Protein AF-A0A950D377-F1 (afdb_monomer_lite)

pLDDT: mean 89.19, std 14.28, range [36.31, 98.19]

Foldseek 3Di:
DVVVVVVVVVVVVVVVVVVCVVCVQQVQLVVLLVQLLVCQQVLVQVSNVVQADPQQVVPDDWGADPVGGTPQHDNAADPPWDWDDDDQWIWTGRDPAWDFIWIWHCDPNGTHTHHTQFIQHPPRDTDGDPPDPPPDDPPDD

Radius of gyration: 19.4 Å; chains: 1; bounding box: 55×46×58 Å

Secondary structure (DSSP, 8-state):
-HHHHHHHHHHHHHHHHHHHHHHHHHHHHHHHHHHHHHHHHTT-HHHHHHHB-HHHHHH----B-TTSSBTTS-----TT-EEEEETTEEEEE--SSSEEEEEEEEETTEEEEEEEEEEEPGGG-EEEPPSSTT-------

Structure (mmCIF, N/CA/C/O backbone):
data_AF-A0A950D377-F1
#
_entry.id   AF-A0A950D377-F1
#
loop_
_atom_site.group_PDB
_atom_site.id
_atom_site.type_symbol
_atom_site.label_atom_id
_atom_site.label_alt_id
_atom_site.label_comp_id
_atom_site.label_asym_id
_atom_site.label_entity_id
_atom_site.label_seq_id
_atom_site.pdbx_PDB_ins_code
_atom_site.Cartn_x
_atom_site.Cartn_y
_atom_site.Cartn_z
_atom_site.occupancy
_atom_site.B_iso_or_equiv
_atom_site.auth_seq_id
_atom_site.auth_comp_id
_atom_site.auth_asym_id
_atom_site.auth_atom_id
_atom_site.pdbx_PDB_model_num
ATOM 1 N N . TRP A 1 1 ? 30.738 -3.641 -35.588 1.00 80.00 1 TRP A N 1
ATOM 2 C CA . TRP A 1 1 ? 30.976 -3.149 -34.216 1.00 80.00 1 TRP A CA 1
ATOM 3 C C . TRP A 1 1 ? 30.070 -1.990 -33.827 1.00 80.00 1 TRP A C 1
ATOM 5 O O . TRP A 1 1 ? 29.290 -2.188 -32.910 1.00 80.00 1 TRP A O 1
ATOM 15 N N . LEU A 1 2 ? 30.075 -0.841 -34.522 1.00 92.38 2 LEU A N 1
ATOM 16 C CA . LEU A 1 2 ? 29.193 0.292 -34.176 1.00 92.38 2 LEU A CA 1
ATOM 17 C C . LEU A 1 2 ? 27.694 -0.068 -34.215 1.00 92.38 2 LEU A C 1
ATOM 19 O O . LEU A 1 2 ? 26.986 0.174 -33.247 1.00 92.38 2 LEU A O 1
ATOM 23 N N . LEU A 1 3 ? 27.224 -0.720 -35.287 1.00 92.19 3 LEU A N 1
ATOM 24 C CA . LEU A 1 3 ? 25.824 -1.163 -35.399 1.00 92.19 3 LEU A CA 1
ATOM 25 C C . LEU A 1 3 ? 25.434 -2.160 -34.298 1.00 92.19 3 LEU A C 1
ATOM 27 O O . LEU A 1 3 ? 24.359 -2.055 -33.719 1.00 92.19 3 LEU A O 1
ATOM 31 N N . THR A 1 4 ? 26.331 -3.091 -33.968 1.00 93.31 4 THR A N 1
ATOM 32 C CA . THR A 1 4 ? 26.143 -4.051 -32.873 1.00 93.31 4 THR A CA 1
ATOM 33 C C . THR A 1 4 ? 26.051 -3.339 -31.523 1.00 93.31 4 THR A C 1
ATOM 35 O O . THR A 1 4 ? 25.163 -3.643 -30.737 1.00 93.31 4 THR A O 1
ATOM 38 N N . ALA A 1 5 ? 26.920 -2.356 -31.268 1.00 93.56 5 ALA A N 1
ATOM 39 C CA . ALA A 1 5 ? 26.900 -1.568 -30.039 1.00 93.56 5 ALA A CA 1
ATOM 40 C C . ALA A 1 5 ? 25.611 -0.740 -29.909 1.00 93.56 5 ALA A C 1
ATOM 42 O O . ALA A 1 5 ? 25.004 -0.726 -28.841 1.00 93.56 5 ALA A O 1
ATOM 43 N N . ILE A 1 6 ? 25.151 -0.117 -31.000 1.00 96.19 6 ILE A N 1
ATOM 44 C CA . ILE A 1 6 ? 23.876 0.616 -31.041 1.00 96.19 6 ILE A CA 1
ATOM 45 C C . ILE A 1 6 ? 22.701 -0.330 -30.770 1.00 96.19 6 ILE A C 1
ATOM 47 O O . ILE A 1 6 ? 21.843 -0.011 -29.952 1.00 96.19 6 ILE A O 1
ATOM 51 N N . ALA A 1 7 ? 22.675 -1.506 -31.404 1.00 95.50 7 ALA A N 1
ATOM 52 C CA . ALA A 1 7 ? 21.613 -2.490 -31.203 1.00 95.50 7 ALA A CA 1
ATOM 53 C C . ALA A 1 7 ? 21.554 -2.991 -29.750 1.00 95.50 7 ALA A C 1
ATOM 55 O 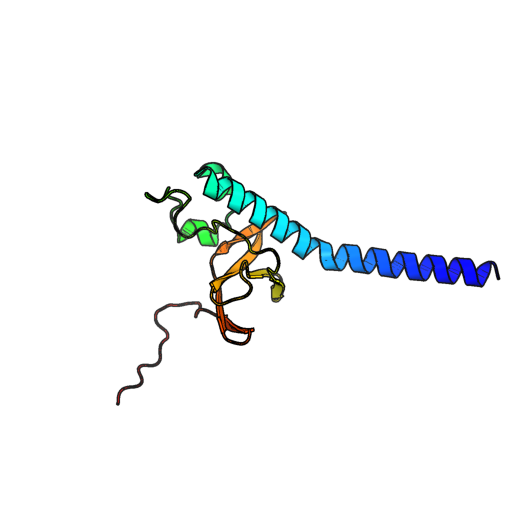O . ALA A 1 7 ? 20.473 -3.066 -29.168 1.00 95.50 7 ALA A O 1
ATOM 56 N N . VAL A 1 8 ? 22.709 -3.274 -29.137 1.00 96.19 8 VAL A N 1
ATOM 57 C CA . VAL A 1 8 ? 22.793 -3.682 -27.726 1.00 96.19 8 VAL A CA 1
ATOM 58 C C . VAL A 1 8 ? 22.335 -2.554 -26.801 1.00 96.19 8 VAL A C 1
ATOM 60 O O . VAL A 1 8 ? 21.523 -2.793 -25.909 1.00 96.19 8 VAL A O 1
ATOM 63 N N . ALA A 1 9 ? 22.793 -1.320 -27.025 1.00 95.88 9 ALA A N 1
ATOM 64 C CA . ALA A 1 9 ? 22.378 -0.170 -26.225 1.00 95.88 9 ALA A CA 1
ATOM 65 C C . ALA A 1 9 ? 20.864 0.084 -26.324 1.00 95.88 9 ALA A C 1
ATOM 67 O O . ALA A 1 9 ? 20.208 0.306 -25.306 1.00 95.88 9 ALA A O 1
ATOM 68 N N . ALA A 1 10 ? 20.291 -0.014 -27.527 1.00 96.38 10 ALA A N 1
ATOM 69 C CA . ALA A 1 10 ? 18.854 0.119 -27.743 1.00 96.38 10 ALA A CA 1
ATOM 70 C C . ALA A 1 10 ? 18.063 -0.992 -27.034 1.00 96.38 10 ALA A C 1
ATOM 72 O O . ALA A 1 10 ? 17.073 -0.706 -26.361 1.00 96.38 10 ALA A O 1
ATOM 73 N N . ALA A 1 11 ? 18.521 -2.245 -27.120 1.00 95.75 11 ALA A N 1
ATOM 74 C CA . ALA A 1 11 ? 17.894 -3.369 -26.430 1.00 95.75 11 ALA A CA 1
ATOM 75 C C . ALA A 1 11 ? 17.906 -3.182 -24.903 1.00 95.75 11 ALA A C 1
ATOM 77 O O . ALA A 1 11 ? 16.874 -3.349 -24.254 1.00 95.75 11 ALA A O 1
ATOM 78 N N . LEU A 1 12 ? 19.040 -2.765 -24.329 1.00 96.75 12 LEU A N 1
ATOM 79 C CA . LEU A 1 12 ? 19.148 -2.460 -22.898 1.00 96.75 12 LEU A CA 1
ATOM 80 C C . LEU A 1 12 ? 18.228 -1.302 -22.491 1.00 96.75 12 LEU A C 1
ATOM 82 O O . LEU A 1 12 ? 17.540 -1.396 -21.473 1.00 96.75 12 LEU A O 1
ATOM 86 N N . GLY A 1 13 ? 18.164 -0.242 -23.302 1.00 96.25 13 GLY A N 1
ATOM 87 C CA . GLY A 1 13 ? 17.263 0.888 -23.079 1.00 96.25 13 GLY A CA 1
ATOM 88 C C . GLY A 1 13 ? 15.789 0.475 -23.064 1.00 96.25 13 GLY A C 1
ATOM 89 O O . GLY A 1 13 ? 15.040 0.886 -22.177 1.00 96.25 13 GLY A O 1
ATOM 90 N N . LEU A 1 14 ? 15.378 -0.395 -23.989 1.00 95.75 14 LEU A N 1
ATOM 91 C CA . LEU A 1 14 ? 14.015 -0.927 -24.049 1.00 95.75 14 LEU A CA 1
ATOM 92 C C . LEU A 1 14 ? 13.687 -1.817 -22.847 1.00 95.75 14 LEU A C 1
ATOM 94 O O . LEU A 1 14 ? 12.621 -1.662 -22.252 1.00 95.75 14 LEU A O 1
ATOM 98 N N . ILE A 1 15 ? 14.600 -2.707 -22.448 1.00 95.19 15 ILE A N 1
ATOM 99 C CA . ILE A 1 15 ? 14.425 -3.565 -21.264 1.00 95.19 15 ILE A CA 1
ATOM 100 C C . ILE A 1 15 ? 14.279 -2.712 -20.000 1.00 95.19 15 ILE A C 1
ATOM 102 O O . ILE A 1 15 ? 13.413 -2.981 -19.161 1.00 95.19 15 ILE A O 1
ATOM 106 N N . LEU A 1 16 ? 15.087 -1.659 -19.871 1.00 94.56 16 LEU A N 1
ATOM 107 C CA . LEU A 1 16 ? 15.004 -0.734 -18.748 1.00 94.56 16 LEU A CA 1
ATOM 108 C C . LEU A 1 16 ? 13.663 0.010 -18.736 1.00 94.56 16 LEU A C 1
ATOM 110 O O . LEU A 1 16 ? 12.973 0.002 -17.716 1.00 94.56 16 LEU A O 1
ATOM 114 N N . ALA A 1 17 ? 13.261 0.601 -19.865 1.00 93.88 17 ALA A N 1
ATOM 115 C CA . ALA A 1 17 ? 11.987 1.308 -19.987 1.00 93.88 17 ALA A CA 1
ATOM 116 C C . ALA A 1 17 ? 10.796 0.391 -19.667 1.00 93.88 17 ALA A C 1
ATOM 118 O O . ALA A 1 17 ? 9.922 0.755 -18.877 1.00 93.88 17 ALA A O 1
ATOM 119 N N . PHE A 1 18 ? 10.803 -0.832 -20.201 1.00 93.69 18 PHE A N 1
ATOM 120 C CA . PHE A 1 18 ? 9.792 -1.846 -19.914 1.00 93.69 18 PHE A CA 1
ATOM 121 C C . PHE A 1 18 ? 9.732 -2.182 -18.420 1.00 93.69 18 PHE A C 1
ATOM 123 O O . PHE A 1 18 ? 8.654 -2.211 -17.824 1.00 93.69 18 PHE A O 1
ATOM 130 N N . THR A 1 19 ? 10.891 -2.370 -17.786 1.00 90.88 19 THR A N 1
ATOM 131 C CA . THR A 1 19 ? 10.981 -2.658 -16.350 1.00 90.88 19 THR A CA 1
ATOM 132 C C . THR A 1 19 ? 10.420 -1.505 -15.519 1.00 90.88 19 THR A C 1
ATOM 134 O O . THR A 1 19 ? 9.635 -1.739 -14.598 1.00 90.88 19 THR A O 1
ATOM 137 N N . ILE A 1 20 ? 10.758 -0.257 -15.858 1.00 90.94 20 ILE A N 1
ATOM 138 C CA . ILE A 1 20 ? 10.271 0.945 -15.165 1.00 90.94 20 ILE A CA 1
ATOM 139 C C . ILE A 1 20 ? 8.750 1.042 -15.242 1.00 90.94 20 ILE A C 1
ATOM 141 O O . ILE A 1 20 ? 8.118 1.250 -14.203 1.00 90.94 20 ILE A O 1
ATOM 145 N N . VAL A 1 21 ? 8.177 0.880 -16.438 1.00 91.50 21 VAL A N 1
ATOM 146 C CA . VAL A 1 21 ? 6.727 0.959 -16.668 1.00 91.50 21 VAL A CA 1
ATOM 147 C C . VAL A 1 21 ? 6.007 -0.140 -15.898 1.00 91.50 21 VAL A C 1
ATOM 149 O O . VAL A 1 21 ? 5.049 0.139 -15.182 1.00 91.50 21 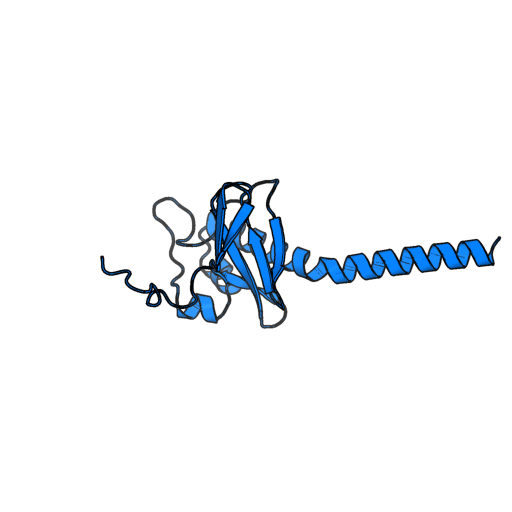VAL A O 1
ATOM 152 N N . ARG A 1 22 ? 6.511 -1.375 -15.962 1.00 89.62 22 ARG A N 1
ATOM 153 C CA . ARG A 1 22 ? 5.885 -2.527 -15.304 1.00 89.62 22 ARG A CA 1
ATOM 154 C C . ARG A 1 22 ? 5.908 -2.440 -13.777 1.00 89.62 22 ARG A C 1
ATOM 156 O O . ARG A 1 22 ? 5.005 -2.937 -13.121 1.00 89.62 22 ARG A O 1
ATOM 163 N N . THR A 1 23 ? 6.925 -1.803 -13.204 1.00 90.81 23 THR A N 1
ATOM 164 C CA . THR A 1 23 ? 7.095 -1.685 -11.744 1.00 90.81 23 THR A CA 1
ATOM 165 C C . THR A 1 23 ? 6.547 -0.375 -11.169 1.00 90.81 23 THR A C 1
ATOM 167 O O . THR A 1 23 ? 6.427 -0.240 -9.951 1.00 90.81 23 THR A O 1
ATOM 170 N N . ALA A 1 24 ? 6.192 0.599 -12.015 1.00 92.44 24 ALA A N 1
ATOM 171 C CA . ALA A 1 24 ? 5.660 1.890 -11.579 1.00 92.44 24 ALA A CA 1
ATOM 172 C C . ALA A 1 24 ? 4.357 1.791 -10.761 1.00 92.44 24 ALA A C 1
ATOM 174 O O . ALA A 1 24 ? 4.287 2.476 -9.738 1.00 92.44 24 ALA A O 1
ATOM 175 N N . PRO A 1 25 ? 3.364 0.957 -11.130 1.00 94.62 25 PRO A N 1
ATOM 176 C CA . PRO A 1 25 ? 2.150 0.762 -10.337 1.00 94.62 25 PRO A CA 1
ATOM 177 C C . PRO A 1 25 ? 2.445 0.338 -8.898 1.00 94.62 25 PRO A C 1
ATOM 179 O O . PRO A 1 25 ? 2.030 1.014 -7.961 1.00 94.62 25 PRO A O 1
ATOM 182 N N . VAL A 1 26 ? 3.254 -0.714 -8.730 1.00 95.88 26 VAL A N 1
ATOM 183 C CA . VAL A 1 26 ? 3.635 -1.241 -7.413 1.00 95.88 26 VAL A CA 1
ATOM 184 C C . VAL A 1 26 ? 4.355 -0.176 -6.589 1.00 95.88 26 VAL A C 1
ATOM 186 O O . VAL A 1 26 ? 4.011 0.034 -5.430 1.00 95.88 26 VAL A O 1
ATOM 189 N N . ARG A 1 27 ? 5.309 0.559 -7.184 1.00 95.44 27 ARG A N 1
ATOM 190 C CA . ARG A 1 27 ? 6.000 1.655 -6.483 1.00 95.44 27 ARG A CA 1
ATOM 191 C C . ARG A 1 27 ? 5.029 2.727 -5.991 1.00 95.44 27 ARG A C 1
ATOM 193 O O . ARG A 1 27 ? 5.143 3.160 -4.851 1.00 95.44 27 ARG A O 1
ATOM 200 N N . ARG A 1 28 ? 4.082 3.155 -6.831 1.00 96.69 28 ARG A N 1
ATOM 201 C CA . ARG A 1 28 ? 3.110 4.196 -6.462 1.00 96.69 28 ARG A CA 1
ATOM 202 C C . ARG A 1 28 ? 2.134 3.717 -5.385 1.00 96.69 28 ARG A C 1
ATOM 204 O O . ARG A 1 28 ? 1.879 4.465 -4.449 1.00 96.69 28 ARG A O 1
ATOM 211 N N . ALA A 1 29 ? 1.667 2.473 -5.461 1.00 97.12 29 ALA A N 1
ATOM 212 C CA . ALA A 1 29 ? 0.860 1.870 -4.401 1.00 97.12 29 ALA A CA 1
ATOM 213 C C . ALA A 1 29 ? 1.629 1.791 -3.070 1.00 97.12 29 ALA A C 1
ATOM 215 O O . ALA A 1 29 ? 1.076 2.101 -2.019 1.00 97.12 29 ALA A O 1
ATOM 216 N N . LEU A 1 30 ? 2.926 1.468 -3.101 1.00 96.94 30 LEU A N 1
ATOM 217 C CA . LEU A 1 30 ? 3.767 1.490 -1.902 1.00 96.94 30 LEU A CA 1
ATOM 218 C C . LEU A 1 30 ? 3.975 2.901 -1.345 1.00 96.94 30 LEU A C 1
ATOM 220 O O . LEU A 1 30 ? 3.975 3.064 -0.129 1.00 96.94 30 LEU A O 1
ATOM 224 N N . CYS A 1 31 ? 4.100 3.926 -2.193 1.00 97.00 31 CYS A N 1
ATOM 225 C CA . CYS A 1 31 ? 4.098 5.318 -1.736 1.00 97.00 31 CYS A CA 1
ATOM 226 C C . CYS A 1 31 ? 2.778 5.685 -1.039 1.00 97.00 31 CYS A C 1
ATOM 228 O O . CYS A 1 31 ? 2.803 6.339 0.001 1.00 97.00 31 CYS A O 1
ATOM 230 N N . ALA A 1 32 ? 1.635 5.236 -1.568 1.00 97.62 32 ALA A N 1
ATOM 231 C CA . ALA A 1 32 ? 0.340 5.430 -0.916 1.00 97.62 32 ALA A CA 1
ATOM 232 C C . ALA A 1 32 ? 0.268 4.687 0.430 1.00 97.62 32 ALA A C 1
ATOM 234 O O . ALA A 1 32 ? -0.169 5.263 1.424 1.00 97.62 32 ALA A O 1
ATOM 235 N N . TYR A 1 33 ? 0.768 3.447 0.496 1.00 97.69 33 TYR A N 1
ATOM 236 C CA . TYR A 1 33 ? 0.847 2.674 1.737 1.00 97.69 33 TYR A CA 1
ATOM 237 C C . TYR A 1 33 ? 1.701 3.374 2.801 1.00 97.69 33 TYR A C 1
ATOM 239 O O . TYR A 1 33 ? 1.283 3.494 3.949 1.00 97.69 33 TYR A O 1
ATOM 247 N N . THR A 1 34 ? 2.896 3.859 2.454 1.00 97.25 34 THR A N 1
ATOM 248 C CA . THR A 1 34 ? 3.781 4.524 3.425 1.00 97.25 34 THR A CA 1
ATOM 249 C C . THR A 1 34 ? 3.262 5.898 3.838 1.00 97.25 34 THR A C 1
ATOM 251 O O . THR A 1 34 ? 3.414 6.284 4.998 1.00 97.25 34 THR A O 1
ATOM 254 N N . ALA A 1 35 ? 2.588 6.620 2.939 1.00 97.62 35 ALA A N 1
ATOM 255 C CA . ALA A 1 35 ? 1.862 7.834 3.294 1.00 97.62 35 ALA A CA 1
ATOM 256 C C . ALA A 1 35 ? 0.723 7.535 4.281 1.00 97.62 35 ALA A C 1
ATOM 258 O O . ALA A 1 35 ? 0.572 8.252 5.272 1.00 97.62 35 ALA A O 1
ATOM 259 N N . LEU A 1 36 ? -0.027 6.448 4.054 1.00 97.56 36 LEU A N 1
ATOM 260 C CA . LEU A 1 36 ? -1.115 6.010 4.930 1.00 97.56 36 LEU A CA 1
ATOM 261 C C . LEU A 1 36 ? -0.580 5.606 6.298 1.00 97.56 36 LEU A C 1
ATOM 263 O O . LEU A 1 36 ? -1.128 6.026 7.307 1.00 97.56 36 LEU A O 1
ATOM 267 N N . LEU A 1 37 ? 0.527 4.868 6.331 1.00 96.50 37 LEU A N 1
ATOM 268 C CA . LEU A 1 37 ? 1.244 4.509 7.548 1.00 96.50 37 LEU A CA 1
ATOM 269 C C . LEU A 1 37 ? 1.628 5.752 8.362 1.00 96.50 37 LEU A C 1
ATOM 271 O O . LEU A 1 37 ? 1.418 5.807 9.572 1.00 96.50 37 LEU A O 1
ATOM 275 N N . GLY A 1 38 ? 2.175 6.768 7.690 1.00 96.50 38 GLY A N 1
ATOM 276 C CA . GLY A 1 38 ? 2.533 8.039 8.312 1.00 96.50 38 GLY A CA 1
ATOM 277 C C . GLY A 1 38 ? 1.321 8.805 8.847 1.00 96.50 38 GLY A C 1
ATOM 278 O O . GLY A 1 38 ? 1.379 9.330 9.956 1.00 96.50 38 GLY A O 1
ATOM 279 N N . ALA A 1 39 ? 0.224 8.855 8.087 1.00 96.69 39 ALA A N 1
ATOM 280 C CA . ALA A 1 39 ? -1.025 9.481 8.518 1.00 96.69 39 ALA A CA 1
ATOM 281 C C . ALA A 1 39 ? -1.647 8.740 9.710 1.00 96.69 39 ALA A C 1
ATOM 283 O O . ALA A 1 39 ? -1.977 9.367 10.714 1.00 96.69 39 ALA A O 1
ATOM 284 N N . ALA A 1 40 ? -1.719 7.408 9.636 1.00 95.56 40 ALA A N 1
ATOM 285 C CA . ALA A 1 40 ? -2.249 6.556 10.688 1.00 95.56 40 ALA A CA 1
ATOM 286 C C . ALA A 1 40 ? -1.453 6.719 11.983 1.00 95.56 40 ALA A C 1
ATOM 288 O O . ALA A 1 40 ? -2.040 6.999 13.021 1.00 95.56 40 ALA A O 1
ATOM 289 N N . ASN A 1 41 ? -0.121 6.643 11.923 1.00 94.94 41 ASN A N 1
ATOM 290 C CA . ASN A 1 41 ? 0.732 6.780 13.105 1.00 94.94 41 ASN A CA 1
ATOM 291 C C . ASN A 1 41 ? 0.687 8.180 13.739 1.00 94.94 41 ASN A C 1
ATOM 293 O O . ASN A 1 41 ? 0.884 8.293 14.945 1.00 94.94 41 ASN A O 1
ATOM 297 N N . ARG A 1 42 ? 0.397 9.233 12.962 1.00 95.31 42 ARG A N 1
ATOM 298 C CA . ARG A 1 42 ? 0.140 10.592 13.479 1.00 95.31 42 ARG A CA 1
ATOM 299 C C . ARG A 1 42 ? -1.313 10.832 13.897 1.00 95.31 42 ARG A C 1
ATOM 301 O O . ARG A 1 42 ? -1.617 11.923 14.360 1.00 95.31 42 ARG A O 1
ATOM 308 N N . GLN A 1 43 ? -2.195 9.849 13.705 1.00 95.25 43 GLN A N 1
ATOM 309 C CA . GLN A 1 43 ? -3.642 9.965 13.919 1.00 95.25 43 GLN A CA 1
ATOM 310 C C . GLN A 1 43 ? -4.285 11.099 13.096 1.00 95.25 43 GLN A C 1
ATOM 312 O O . GLN A 1 43 ? -5.294 11.682 13.484 1.00 95.25 43 GLN A O 1
ATOM 317 N N . ASP A 1 44 ? -3.707 11.399 11.929 1.00 96.31 44 ASP A N 1
ATOM 318 C CA . ASP A 1 44 ? -4.206 12.408 10.994 1.00 96.31 44 ASP A CA 1
ATOM 319 C C . ASP A 1 44 ? -5.329 11.800 10.143 1.00 96.31 44 ASP A C 1
ATOM 321 O O . ASP A 1 44 ? -5.104 11.225 9.069 1.00 96.31 44 ASP A O 1
ATOM 325 N N . VAL A 1 45 ? -6.550 11.887 10.673 1.00 96.62 45 VAL A N 1
ATOM 326 C CA . VAL A 1 45 ? -7.762 11.318 10.068 1.00 96.62 45 VAL A CA 1
ATOM 327 C C . VAL A 1 45 ? -8.012 11.889 8.673 1.00 96.62 45 VAL A C 1
ATOM 329 O O . VAL A 1 45 ? -8.370 11.145 7.761 1.00 96.62 45 VAL A O 1
ATOM 332 N N . ASP A 1 46 ? -7.796 13.188 8.468 1.00 96.88 46 ASP A N 1
ATOM 333 C CA . ASP A 1 46 ? -8.065 13.828 7.181 1.00 96.88 46 ASP A CA 1
ATOM 334 C C . ASP A 1 46 ? -7.056 13.399 6.113 1.00 96.88 46 ASP A C 1
ATOM 336 O O . ASP A 1 46 ? -7.437 13.161 4.961 1.00 96.88 46 ASP A O 1
ATOM 340 N N . ALA A 1 47 ? -5.775 13.260 6.470 1.00 96.81 47 ALA A N 1
ATOM 341 C CA . ALA A 1 47 ? -4.779 12.697 5.564 1.00 96.81 47 ALA A CA 1
ATOM 342 C C . ALA A 1 47 ? -5.065 11.230 5.237 1.00 96.81 47 ALA A C 1
ATOM 344 O O . ALA A 1 47 ? -5.014 10.859 4.063 1.00 96.81 47 ALA A O 1
ATOM 345 N N . ALA A 1 48 ? -5.421 10.415 6.233 1.00 97.00 48 ALA A N 1
ATOM 346 C CA . ALA A 1 48 ? -5.784 9.018 6.014 1.00 97.00 48 ALA A CA 1
ATOM 347 C C . ALA A 1 48 ? -7.024 8.889 5.117 1.00 97.00 48 ALA A C 1
ATOM 349 O O . ALA A 1 48 ? -7.024 8.089 4.181 1.00 97.00 48 ALA A O 1
ATOM 350 N N . ARG A 1 49 ? -8.039 9.742 5.317 1.00 96.81 49 ARG A N 1
ATOM 351 C CA . ARG A 1 49 ? -9.254 9.772 4.493 1.00 96.81 49 ARG A CA 1
ATOM 352 C C . ARG A 1 49 ? -8.934 10.010 3.020 1.00 96.81 49 ARG A C 1
ATOM 354 O O . ARG A 1 49 ? -9.463 9.312 2.168 1.00 96.81 49 ARG A O 1
ATOM 361 N N . ARG A 1 50 ? -8.022 10.935 2.700 1.00 96.69 50 ARG A N 1
ATOM 362 C CA . ARG A 1 50 ? -7.606 11.195 1.305 1.00 96.69 50 ARG A CA 1
ATOM 363 C C . ARG A 1 50 ? -6.879 10.018 0.647 1.00 96.69 50 ARG A C 1
ATOM 365 O O . ARG A 1 50 ? -6.826 9.952 -0.577 1.00 96.69 50 ARG A O 1
ATOM 372 N N . LEU A 1 51 ? -6.301 9.121 1.442 1.00 97.50 51 LEU A N 1
ATOM 373 C CA . LEU A 1 51 ? -5.539 7.962 0.975 1.00 97.50 51 LEU A CA 1
ATOM 374 C C . LEU A 1 51 ? -6.388 6.689 0.869 1.00 97.50 51 LEU A C 1
ATOM 376 O O . LEU A 1 51 ? -5.936 5.722 0.259 1.00 97.50 51 LEU A O 1
ATOM 380 N N . CYS A 1 52 ? -7.602 6.686 1.420 1.00 97.56 52 CYS A N 1
ATOM 381 C CA . CYS A 1 52 ? -8.540 5.570 1.320 1.00 97.56 52 CYS A CA 1
ATOM 382 C C . CYS A 1 52 ? -9.437 5.691 0.081 1.00 97.56 52 CYS A C 1
ATOM 384 O O . CYS A 1 52 ? -9.675 6.787 -0.432 1.00 97.56 52 CYS A O 1
ATOM 386 N N . SER A 1 53 ? -9.927 4.555 -0.407 1.00 97.88 53 SER A N 1
ATOM 387 C CA . SER A 1 53 ? -10.900 4.492 -1.497 1.00 97.88 53 SER A CA 1
ATOM 388 C C . SER A 1 53 ? -12.271 4.964 -1.018 1.00 97.88 53 SER A C 1
ATOM 390 O O . SER A 1 53 ? -12.585 4.917 0.176 1.00 97.88 53 SER A O 1
ATOM 392 N N . ILE A 1 54 ? -13.135 5.367 -1.951 1.00 96.69 54 ILE A N 1
ATOM 393 C CA . ILE A 1 54 ? -14.525 5.708 -1.609 1.00 96.69 54 ILE A CA 1
ATOM 394 C C . ILE A 1 54 ? -15.239 4.503 -0.990 1.00 96.69 54 ILE A C 1
ATOM 396 O O . ILE A 1 54 ? -15.923 4.652 0.020 1.00 96.69 54 ILE A O 1
ATOM 400 N N . ARG A 1 55 ? -15.054 3.311 -1.570 1.00 95.56 55 ARG A N 1
ATOM 401 C CA . ARG A 1 55 ? -15.689 2.067 -1.108 1.00 95.56 55 ARG A CA 1
ATOM 402 C C . ARG A 1 55 ? -15.331 1.760 0.347 1.00 95.56 55 ARG A C 1
ATOM 404 O O . ARG A 1 55 ? -16.208 1.424 1.143 1.00 95.56 55 ARG A O 1
ATOM 411 N N . TYR A 1 56 ? -14.056 1.899 0.702 1.00 95.44 56 TYR A N 1
ATOM 412 C CA . TYR A 1 56 ? -13.593 1.676 2.067 1.00 95.44 56 TYR A CA 1
ATOM 413 C C . TYR A 1 56 ? -14.221 2.687 3.032 1.00 95.44 56 TYR A C 1
ATOM 415 O O . TYR A 1 56 ? -14.783 2.301 4.052 1.00 95.44 56 TYR A O 1
ATOM 423 N N . LEU A 1 57 ? -14.222 3.972 2.671 1.00 95.94 57 LEU A N 1
ATOM 424 C CA . LEU A 1 57 ? -14.781 5.040 3.507 1.00 95.94 57 LEU A CA 1
ATOM 425 C C . LEU A 1 57 ? -16.302 4.966 3.692 1.00 95.94 57 LEU A C 1
ATOM 427 O O . LEU A 1 57 ? -16.822 5.512 4.658 1.00 95.94 57 LEU A O 1
ATOM 431 N N . GLN A 1 58 ? -17.023 4.311 2.783 1.00 95.75 58 GLN A N 1
ATOM 432 C CA . GLN A 1 58 ? -18.461 4.070 2.936 1.00 95.75 58 GLN A CA 1
ATOM 433 C C . GLN A 1 58 ? -18.779 3.008 3.992 1.00 95.75 58 GLN A C 1
ATOM 435 O O . GLN A 1 58 ? -19.895 2.971 4.500 1.00 95.75 58 GLN A O 1
ATOM 440 N N . THR A 1 59 ? -17.821 2.132 4.292 1.00 92.19 59 THR A N 1
ATOM 441 C CA . THR A 1 59 ? -18.018 0.965 5.163 1.00 92.19 59 THR A CA 1
ATOM 442 C C . THR A 1 59 ? -17.217 1.042 6.459 1.00 92.19 59 THR A C 1
ATOM 444 O O . THR A 1 59 ? -17.524 0.315 7.398 1.00 92.19 59 THR A O 1
ATOM 447 N N . HIS A 1 60 ? -16.214 1.920 6.531 1.00 93.06 60 HIS A N 1
ATOM 448 C CA . HIS A 1 60 ? -15.306 2.041 7.667 1.00 93.06 60 HIS A CA 1
ATOM 449 C C . HIS A 1 60 ? -15.159 3.500 8.090 1.00 93.06 60 HIS A C 1
ATOM 451 O O . HIS A 1 60 ? -14.716 4.354 7.316 1.00 93.06 60 HIS A O 1
ATOM 457 N N . GLU A 1 61 ? -15.476 3.773 9.352 1.00 93.38 61 GLU A N 1
ATOM 458 C CA . GLU A 1 61 ? -15.195 5.062 9.969 1.00 93.38 61 GLU A CA 1
ATOM 459 C C . GLU A 1 61 ? -13.721 5.135 10.389 1.00 93.38 61 GLU A C 1
ATOM 461 O O . GLU A 1 61 ? -13.176 4.208 10.988 1.00 93.38 61 GLU A O 1
ATOM 466 N N . LEU A 1 62 ? -13.057 6.246 10.064 1.00 94.62 62 LEU A N 1
ATOM 467 C CA . LEU A 1 62 ? -11.672 6.484 10.462 1.00 94.62 62 LEU A CA 1
ATOM 468 C C . LEU A 1 62 ? -11.637 7.183 11.819 1.00 94.62 62 LEU A C 1
ATOM 470 O O . LEU A 1 62 ? -11.866 8.390 11.898 1.00 94.62 62 LEU A O 1
ATOM 474 N N . THR A 1 63 ? -11.297 6.433 12.863 1.00 95.31 63 THR A N 1
ATOM 475 C CA . THR A 1 63 ? -11.200 6.936 14.236 1.00 95.31 63 THR A CA 1
ATOM 476 C C . THR A 1 63 ? -9.807 6.698 14.830 1.00 95.31 63 THR A C 1
ATOM 478 O O . THR A 1 63 ? -9.151 5.698 14.509 1.00 95.31 63 THR A O 1
ATOM 481 N N . PRO A 1 64 ? -9.310 7.611 15.685 1.00 94.88 64 PRO A N 1
ATOM 482 C CA . PRO A 1 64 ? -8.141 7.351 16.517 1.00 94.88 64 PRO A CA 1
ATOM 483 C C . PRO A 1 64 ? -8.381 6.159 17.446 1.00 94.88 64 PRO A C 1
ATOM 485 O O . PRO A 1 64 ? -9.442 6.052 18.052 1.00 94.88 64 PRO A O 1
ATOM 488 N N . ALA A 1 65 ? -7.393 5.274 17.560 1.00 91.00 65 ALA A N 1
ATOM 489 C CA . ALA A 1 65 ? -7.409 4.194 18.542 1.00 91.00 65 ALA A CA 1
ATOM 490 C C . ALA A 1 65 ? -6.809 4.666 19.878 1.00 91.00 65 ALA A C 1
ATOM 492 O O . ALA A 1 65 ? -5.830 5.421 19.875 1.00 91.00 65 ALA A O 1
ATOM 493 N N . ASP A 1 66 ? -7.331 4.160 20.999 1.00 88.62 66 ASP A N 1
ATOM 494 C CA . ASP A 1 66 ? -6.838 4.475 22.354 1.00 88.62 66 ASP A CA 1
ATOM 495 C C . ASP A 1 66 ? -5.359 4.090 22.544 1.00 88.62 66 ASP A C 1
ATOM 497 O O . ASP A 1 66 ? -4.596 4.770 23.225 1.00 88.62 66 ASP A O 1
ATOM 501 N N . GLU A 1 67 ? -4.918 3.030 21.865 1.00 86.31 67 GLU A N 1
ATOM 502 C CA . GLU A 1 67 ? -3.539 2.517 21.869 1.00 86.31 67 GLU A CA 1
ATOM 503 C C . GLU A 1 67 ? -2.613 3.247 20.867 1.00 86.31 67 GLU A C 1
ATOM 505 O O . GLU A 1 67 ? -1.512 2.783 20.528 1.00 86.31 67 GLU A O 1
ATOM 510 N N . GLY A 1 68 ? -3.080 4.372 20.324 1.00 87.81 68 GLY A N 1
ATOM 511 C CA . GLY A 1 68 ? -2.427 5.130 19.267 1.00 87.81 68 GLY A CA 1
ATOM 512 C C . GLY A 1 68 ? -2.683 4.565 17.869 1.00 87.81 68 GLY A C 1
ATOM 513 O O . GLY A 1 68 ? -3.009 3.394 17.676 1.00 87.81 68 GLY A O 1
ATOM 514 N N . GLY A 1 69 ? -2.484 5.401 16.853 1.00 92.50 69 GLY A N 1
ATOM 515 C CA . GLY A 1 69 ? -2.805 5.049 15.471 1.00 92.50 69 GLY A CA 1
ATOM 516 C C . GLY A 1 69 ? -4.274 5.294 15.108 1.00 92.50 69 GLY A C 1
ATOM 517 O O . GLY A 1 69 ? -5.029 5.888 15.883 1.00 92.50 69 GLY A O 1
ATOM 518 N N . LEU A 1 70 ? -4.671 4.825 13.925 1.00 93.94 70 LEU A N 1
ATOM 519 C CA . LEU A 1 70 ? -6.063 4.804 13.467 1.00 93.94 70 LEU A CA 1
ATOM 520 C C . LEU A 1 70 ? -6.581 3.361 13.442 1.00 93.94 70 LEU A C 1
ATOM 522 O O . LEU A 1 70 ? -5.847 2.445 13.059 1.00 93.94 70 LEU A O 1
ATOM 526 N N . VAL A 1 71 ? -7.838 3.164 13.838 1.00 90.94 71 VAL A N 1
ATOM 527 C CA . VAL A 1 71 ? -8.482 1.844 13.895 1.00 90.94 71 VAL A CA 1
ATOM 528 C C . VAL A 1 71 ? -8.502 1.192 12.507 1.00 90.94 71 VAL A C 1
ATOM 530 O O . VAL A 1 71 ? -8.807 1.832 11.504 1.00 90.94 71 VAL A O 1
ATOM 533 N N . GLY A 1 72 ? -8.146 -0.096 12.441 1.00 86.88 72 GLY A N 1
ATOM 534 C CA . GLY A 1 72 ? -8.197 -0.901 11.212 1.00 86.88 72 GLY A CA 1
ATOM 535 C C . GLY A 1 72 ? -7.132 -0.579 10.155 1.00 86.88 72 GLY A C 1
ATOM 536 O O . GLY A 1 72 ? -7.032 -1.297 9.159 1.00 86.88 72 GLY A O 1
ATOM 537 N N . LEU A 1 73 ? -6.306 0.452 10.363 1.00 93.00 73 LEU A N 1
ATOM 538 C CA . LEU A 1 73 ? -5.260 0.852 9.423 1.00 93.00 73 LEU A CA 1
ATOM 539 C C . LEU A 1 73 ? -3.885 0.262 9.776 1.00 93.00 73 LEU A C 1
ATOM 541 O O . LEU A 1 73 ? -3.580 0.024 10.949 1.00 93.00 73 LEU A O 1
ATOM 545 N N . PRO A 1 74 ? -3.019 0.031 8.771 1.00 89.56 74 PRO A N 1
ATOM 546 C CA . PRO A 1 74 ? -1.665 -0.451 9.008 1.00 89.56 74 PRO A CA 1
ATOM 547 C C . PRO A 1 74 ? -0.839 0.526 9.855 1.00 89.56 74 PRO A C 1
ATOM 549 O O . PRO A 1 74 ? -0.801 1.725 9.582 1.00 89.56 74 PRO A O 1
ATOM 552 N N . ARG A 1 75 ? -0.114 -0.016 10.844 1.00 88.19 75 ARG A N 1
ATOM 553 C CA . ARG A 1 75 ? 0.759 0.746 11.765 1.00 88.19 75 ARG A CA 1
ATOM 554 C C . ARG A 1 75 ? 2.251 0.482 11.585 1.00 88.19 75 ARG A C 1
ATOM 556 O O . ARG A 1 75 ? 3.079 1.254 12.069 1.00 88.19 75 ARG A O 1
ATOM 563 N N . ASN A 1 76 ? 2.623 -0.572 10.859 1.00 91.06 76 ASN A N 1
ATOM 564 C CA . ASN A 1 76 ? 4.016 -0.880 10.542 1.00 91.06 76 ASN A CA 1
ATOM 565 C C . ASN A 1 76 ? 4.172 -1.527 9.155 1.00 91.06 76 ASN A C 1
ATOM 567 O O . ASN A 1 76 ? 3.202 -1.837 8.463 1.00 91.06 76 ASN A O 1
ATOM 571 N N . ILE A 1 77 ? 5.425 -1.694 8.740 1.00 94.06 77 ILE A N 1
ATOM 572 C CA . ILE A 1 77 ? 5.814 -2.500 7.586 1.00 94.06 77 ILE A CA 1
ATOM 573 C C . ILE A 1 77 ? 7.128 -3.202 7.907 1.00 94.06 77 ILE A C 1
ATOM 575 O O . ILE A 1 77 ? 8.068 -2.594 8.415 1.00 94.06 77 ILE A O 1
ATOM 579 N N . HIS A 1 78 ? 7.176 -4.501 7.653 1.00 93.75 78 HIS A N 1
ATOM 580 C CA . HIS A 1 78 ? 8.363 -5.318 7.830 1.00 93.75 78 HIS A CA 1
ATOM 581 C C . HIS A 1 78 ? 9.316 -5.123 6.635 1.00 93.75 78 HIS A C 1
ATOM 583 O O . HIS A 1 78 ? 8.832 -5.024 5.512 1.00 93.75 78 HIS A O 1
ATOM 589 N N . PRO A 1 79 ? 10.653 -5.137 6.803 1.00 89.69 79 PRO A N 1
ATOM 590 C CA . PRO A 1 79 ? 11.595 -4.954 5.687 1.00 89.69 79 PRO A CA 1
ATOM 591 C C . PRO A 1 79 ? 11.432 -5.970 4.546 1.00 89.69 79 PRO A C 1
ATOM 593 O O . PRO A 1 79 ? 11.624 -5.641 3.383 1.00 89.69 79 PRO A O 1
ATOM 596 N N . ASN A 1 80 ? 11.023 -7.193 4.889 1.00 90.25 80 ASN A N 1
ATOM 597 C CA . ASN A 1 80 ? 10.729 -8.277 3.943 1.00 90.25 80 ASN A CA 1
ATOM 598 C C . ASN A 1 80 ? 9.232 -8.341 3.586 1.00 90.25 80 ASN A C 1
ATOM 600 O O . ASN A 1 80 ? 8.650 -9.423 3.573 1.00 90.25 80 ASN A O 1
ATOM 604 N N . PHE A 1 81 ? 8.580 -7.191 3.419 1.00 93.75 81 PHE A N 1
ATOM 605 C CA . PHE A 1 81 ? 7.199 -7.134 2.946 1.00 93.75 81 PHE A CA 1
ATOM 606 C C . PHE A 1 81 ? 7.116 -7.595 1.484 1.00 93.75 81 PHE A C 1
ATOM 608 O O . PHE A 1 81 ? 8.102 -7.572 0.744 1.00 93.75 81 PHE A O 1
ATOM 615 N N . HIS A 1 82 ? 5.918 -7.968 1.047 1.00 93.12 82 HIS A N 1
ATOM 616 C CA . HIS A 1 82 ? 5.660 -8.340 -0.340 1.00 93.12 82 HIS A CA 1
ATOM 617 C C . HIS A 1 82 ? 4.604 -7.425 -0.950 1.00 93.12 82 HIS A C 1
ATOM 619 O O . HIS A 1 82 ? 3.631 -7.067 -0.290 1.00 93.12 82 HIS A O 1
ATOM 625 N N . ALA A 1 83 ? 4.779 -7.071 -2.221 1.00 94.75 83 ALA A N 1
ATOM 626 C CA . ALA A 1 83 ? 3.765 -6.375 -2.999 1.00 94.75 83 ALA A CA 1
ATOM 627 C C . ALA A 1 83 ? 3.724 -6.919 -4.427 1.00 94.75 83 ALA A C 1
ATOM 629 O O . ALA A 1 83 ? 4.771 -7.166 -5.030 1.00 94.75 83 ALA A O 1
ATOM 630 N N . TRP A 1 84 ? 2.526 -7.139 -4.958 1.00 94.62 84 TRP A N 1
ATOM 631 C CA . TRP A 1 84 ? 2.336 -7.744 -6.276 1.00 94.62 84 TRP A CA 1
ATOM 632 C C . TRP A 1 84 ? 1.023 -7.296 -6.916 1.00 94.62 84 TRP A C 1
ATOM 634 O O . TRP A 1 84 ? 0.176 -6.677 -6.276 1.00 94.62 84 TRP A O 1
ATOM 644 N N . HIS A 1 85 ? 0.876 -7.596 -8.204 1.00 95.06 85 HIS A N 1
ATOM 645 C CA . HIS A 1 85 ? -0.356 -7.352 -8.944 1.00 95.06 85 HIS A CA 1
ATOM 646 C C . HIS A 1 85 ? -1.383 -8.457 -8.691 1.00 95.06 85 HIS A C 1
ATOM 648 O O . HIS A 1 85 ? -1.058 -9.635 -8.818 1.00 95.06 85 HIS A O 1
ATOM 654 N N . ASP A 1 86 ? -2.628 -8.063 -8.443 1.00 94.12 86 ASP A N 1
ATOM 655 C CA . ASP A 1 86 ? -3.804 -8.932 -8.484 1.00 94.12 86 ASP A CA 1
ATOM 656 C C . ASP A 1 86 ? -4.837 -8.306 -9.430 1.00 94.12 86 ASP A C 1
ATOM 658 O O . ASP A 1 86 ? -5.586 -7.393 -9.071 1.00 94.12 86 ASP A O 1
ATOM 662 N N . GLY A 1 87 ? -4.787 -8.720 -10.700 1.00 91.88 87 GLY A N 1
ATOM 663 C CA . GLY A 1 87 ? -5.522 -8.064 -11.782 1.00 91.88 87 GLY A CA 1
ATOM 664 C C . GLY A 1 87 ? -5.157 -6.571 -11.900 1.00 91.88 87 GLY A C 1
ATOM 665 O O . GLY A 1 87 ? -3.970 -6.248 -12.023 1.00 91.88 87 GLY A O 1
ATOM 666 N N . PRO A 1 88 ? -6.141 -5.647 -11.881 1.00 94.06 88 PRO A N 1
ATOM 667 C CA . PRO A 1 88 ? -5.881 -4.207 -11.932 1.00 94.06 88 PRO A CA 1
ATOM 668 C C . PRO A 1 88 ? -5.382 -3.628 -10.597 1.00 94.06 88 PRO A C 1
ATOM 670 O O . PRO A 1 88 ? -4.977 -2.468 -10.553 1.00 94.06 88 PRO A O 1
ATOM 673 N N . ASN A 1 89 ? -5.414 -4.411 -9.517 1.00 96.69 89 ASN A N 1
ATOM 674 C CA . ASN A 1 89 ? -5.128 -3.953 -8.164 1.00 96.69 89 ASN A CA 1
ATOM 675 C C . ASN A 1 89 ? -3.698 -4.300 -7.750 1.00 96.69 89 ASN A C 1
ATOM 677 O O . ASN A 1 89 ? -3.066 -5.199 -8.312 1.00 96.69 89 ASN A O 1
ATOM 681 N N . ILE A 1 90 ? -3.200 -3.608 -6.727 1.00 97.69 90 ILE A N 1
ATOM 682 C CA . ILE A 1 90 ? -1.947 -3.965 -6.059 1.00 97.69 90 ILE A CA 1
ATOM 683 C C . ILE A 1 90 ? -2.268 -4.511 -4.679 1.00 97.69 90 ILE A C 1
ATOM 685 O O . ILE A 1 90 ? -3.002 -3.886 -3.918 1.00 97.69 90 ILE A O 1
ATOM 689 N N . LEU A 1 91 ? -1.688 -5.656 -4.344 1.00 96.88 91 LEU A N 1
ATOM 690 C CA . LEU A 1 91 ? -1.742 -6.209 -3.000 1.00 96.88 91 LEU A CA 1
ATOM 691 C C . LEU A 1 91 ? -0.447 -5.896 -2.261 1.00 96.88 91 LEU A C 1
ATOM 693 O O . LEU A 1 91 ? 0.635 -5.961 -2.843 1.00 96.88 91 LEU A O 1
ATOM 697 N N . VAL A 1 92 ? -0.566 -5.565 -0.978 1.00 96.50 92 VAL A N 1
ATOM 698 C CA . VAL A 1 92 ? 0.553 -5.302 -0.072 1.00 96.50 92 VAL A CA 1
ATOM 699 C C . VAL A 1 92 ? 0.407 -6.194 1.154 1.00 96.50 92 VAL A C 1
ATOM 701 O O . VAL A 1 92 ? -0.533 -6.057 1.935 1.00 96.50 92 VAL A O 1
ATOM 704 N N . CYS A 1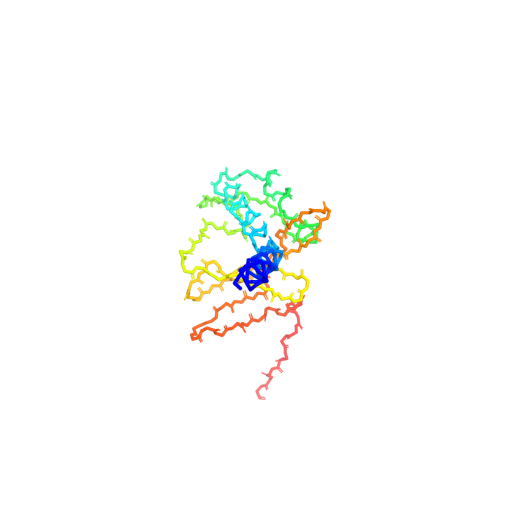 93 ? 1.361 -7.102 1.334 1.00 95.00 93 CYS A N 1
ATOM 705 C CA . CYS A 1 93 ? 1.543 -7.886 2.545 1.00 95.00 93 CYS A CA 1
ATOM 706 C C . CYS A 1 93 ? 2.658 -7.238 3.373 1.00 95.00 93 CYS A C 1
ATOM 708 O O . CYS A 1 93 ? 3.832 -7.410 3.039 1.00 95.00 93 CYS A O 1
ATOM 710 N N . PRO A 1 94 ? 2.338 -6.501 4.447 1.00 92.94 94 PRO A N 1
ATOM 711 C CA . PRO A 1 94 ? 3.314 -5.736 5.215 1.00 92.94 94 PRO A CA 1
ATOM 712 C C . PRO A 1 94 ? 4.186 -6.609 6.120 1.00 92.94 94 PRO A C 1
ATOM 714 O O . PRO A 1 94 ? 5.097 -6.098 6.758 1.00 92.94 94 PRO A O 1
ATOM 717 N N . THR A 1 95 ? 3.900 -7.907 6.219 1.00 88.56 95 THR A N 1
ATOM 718 C CA . THR A 1 95 ? 4.592 -8.870 7.077 1.00 88.56 95 THR A CA 1
ATOM 719 C C . THR A 1 95 ? 5.204 -9.993 6.242 1.00 88.56 95 THR A C 1
ATOM 721 O O . THR A 1 95 ? 4.751 -10.275 5.135 1.00 88.56 95 THR A O 1
ATOM 724 N N . ASN A 1 96 ? 6.222 -10.656 6.790 1.00 84.50 96 ASN A N 1
ATOM 725 C CA . ASN A 1 96 ? 6.802 -11.891 6.251 1.00 84.50 96 ASN A CA 1
ATOM 726 C C . ASN A 1 96 ? 6.307 -13.154 6.986 1.00 84.50 96 ASN A C 1
ATOM 728 O O . ASN A 1 96 ? 6.840 -14.246 6.785 1.00 84.50 96 ASN A O 1
ATOM 732 N N . ARG A 1 97 ? 5.336 -12.997 7.891 1.00 83.19 97 ARG A N 1
ATOM 733 C CA . ARG A 1 97 ? 4.701 -14.064 8.675 1.00 83.19 97 ARG A CA 1
ATOM 734 C C . ARG A 1 97 ? 3.187 -14.013 8.472 1.00 83.19 97 ARG A C 1
ATOM 736 O O . ARG A 1 97 ? 2.705 -13.533 7.455 1.00 83.19 97 ARG A O 1
ATOM 743 N N . VAL A 1 98 ? 2.434 -14.508 9.450 1.00 86.62 98 VAL A N 1
ATOM 744 C CA . VAL A 1 98 ? 0.980 -14.399 9.454 1.00 86.62 98 VAL A CA 1
ATOM 745 C C . VAL A 1 98 ? 0.557 -12.939 9.606 1.00 86.62 98 VAL A C 1
ATOM 747 O O . VAL A 1 98 ? 1.060 -12.250 10.493 1.00 86.62 98 VAL A O 1
ATO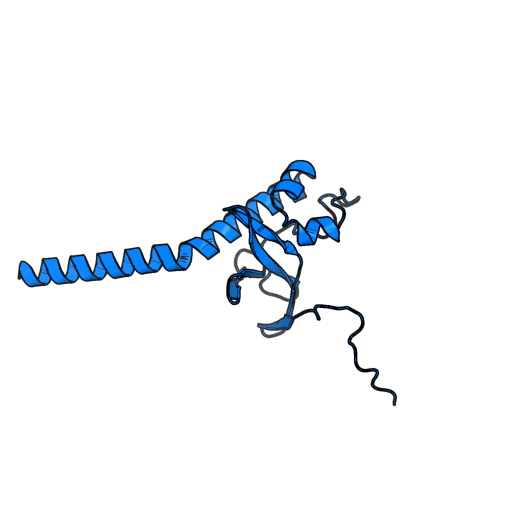M 750 N N . GLY A 1 99 ? -0.358 -12.472 8.759 1.00 87.81 99 GLY A N 1
ATOM 751 C CA . GLY A 1 99 ? -0.929 -11.131 8.877 1.00 87.81 99 GLY A CA 1
ATOM 752 C C . GLY A 1 99 ? -1.770 -10.703 7.677 1.00 87.81 99 GLY A C 1
ATOM 753 O O . GLY A 1 99 ? -1.893 -11.456 6.711 1.00 87.81 99 GLY A O 1
ATOM 754 N N . PRO A 1 100 ? -2.387 -9.515 7.749 1.00 92.75 100 PRO A N 1
ATOM 755 C CA . PRO A 1 100 ? -3.323 -9.045 6.738 1.00 92.75 100 PRO A CA 1
ATOM 756 C C . PRO A 1 100 ? -2.621 -8.731 5.416 1.00 92.75 100 PRO A C 1
ATOM 758 O O . PRO A 1 100 ? -1.484 -8.268 5.394 1.00 92.75 100 PRO A O 1
ATOM 761 N N . ILE A 1 101 ? -3.331 -8.945 4.314 1.00 95.06 101 ILE A N 1
ATOM 762 C CA . ILE A 1 101 ? -2.959 -8.485 2.978 1.00 95.06 101 ILE A CA 1
ATOM 763 C C . ILE A 1 101 ? -3.935 -7.388 2.595 1.00 95.06 101 ILE A C 1
ATOM 765 O O . ILE A 1 101 ? -5.148 -7.591 2.616 1.00 95.06 101 ILE A O 1
ATOM 769 N N . TYR A 1 102 ? -3.389 -6.232 2.251 1.00 96.75 102 TYR A N 1
ATOM 770 C CA . TYR A 1 102 ? -4.153 -5.043 1.921 1.00 96.75 102 TYR A CA 1
ATOM 771 C C . TYR A 1 102 ? -4.237 -4.846 0.419 1.00 96.75 102 TYR A C 1
ATOM 773 O O . TYR A 1 102 ? -3.258 -5.070 -0.292 1.00 96.75 102 TYR A O 1
ATOM 781 N N . GLN A 1 103 ? -5.386 -4.381 -0.050 1.00 97.19 103 GLN A N 1
ATOM 782 C CA . GLN A 1 103 ? -5.602 -4.032 -1.444 1.00 97.19 103 GLN A CA 1
ATOM 783 C C . GLN A 1 103 ? -5.461 -2.528 -1.659 1.00 97.19 103 GLN A C 1
ATOM 785 O O . GLN A 1 103 ? -5.915 -1.711 -0.859 1.00 97.19 103 GLN A O 1
ATOM 790 N N . PHE A 1 104 ? -4.860 -2.181 -2.792 1.00 98.19 104 PHE A N 1
ATOM 791 C CA . PHE A 1 104 ? -4.823 -0.841 -3.344 1.00 98.19 104 PHE A CA 1
ATOM 792 C C . PHE A 1 104 ? -5.487 -0.838 -4.715 1.00 98.19 104 PHE A C 1
ATOM 794 O O . PHE A 1 104 ? -5.154 -1.651 -5.583 1.00 98.19 104 PHE A O 1
ATOM 801 N N . VAL A 1 105 ? -6.403 0.104 -4.902 1.00 97.94 105 VAL A N 1
ATOM 802 C CA . VAL A 1 105 ? -7.153 0.320 -6.142 1.00 97.94 105 VAL A CA 1
ATOM 803 C C . VAL A 1 105 ? -6.721 1.637 -6.771 1.00 97.94 105 VAL A C 1
ATOM 805 O O . VAL A 1 105 ? -6.369 2.584 -6.066 1.00 97.94 105 VAL A O 1
ATOM 808 N N . PHE A 1 106 ? -6.724 1.712 -8.100 1.00 97.75 106 PHE A N 1
ATOM 809 C CA . PHE A 1 106 ? -6.452 2.965 -8.793 1.00 97.75 106 PHE A CA 1
ATOM 810 C C . PHE A 1 106 ? -7.749 3.761 -8.935 1.00 97.75 106 PHE A C 1
ATOM 812 O O . PHE A 1 106 ? -8.647 3.377 -9.681 1.00 97.75 106 PHE A O 1
ATOM 819 N N . GLU A 1 107 ? -7.852 4.872 -8.214 1.00 97.19 107 GLU A N 1
ATOM 820 C CA . GLU A 1 107 ? -9.061 5.681 -8.133 1.00 97.19 107 GLU A CA 1
ATOM 821 C C . GLU A 1 107 ? -8.708 7.167 -8.264 1.00 97.19 107 GLU A C 1
ATOM 823 O O . GLU A 1 107 ? -7.816 7.677 -7.585 1.00 97.19 107 GLU A O 1
ATOM 828 N N . ARG A 1 108 ? -9.415 7.886 -9.148 1.00 93.06 108 ARG A N 1
ATOM 829 C CA . ARG A 1 108 ? -9.234 9.339 -9.358 1.00 93.06 108 ARG A CA 1
ATOM 830 C C . ARG A 1 108 ? -7.776 9.743 -9.641 1.00 93.06 108 ARG A C 1
ATOM 832 O O . ARG A 1 108 ? -7.315 10.790 -9.198 1.00 93.06 108 ARG A O 1
ATOM 839 N N . GLY A 1 109 ? -7.061 8.913 -10.400 1.00 94.62 109 GLY A N 1
ATOM 840 C CA . GLY A 1 109 ? -5.690 9.188 -10.837 1.00 94.62 109 GLY A CA 1
ATOM 841 C C . GLY A 1 109 ? -4.597 8.811 -9.832 1.00 94.62 109 GLY A C 1
ATOM 842 O O . GLY A 1 109 ? -3.426 9.059 -10.118 1.00 94.62 109 GLY A O 1
ATOM 843 N N . ASP A 1 110 ? -4.944 8.198 -8.699 1.00 96.44 110 ASP A N 1
ATOM 844 C CA . ASP A 1 110 ? -3.987 7.820 -7.659 1.00 96.44 110 ASP A CA 1
ATOM 845 C C . ASP A 1 110 ? -4.309 6.444 -7.053 1.00 96.44 110 ASP A C 1
ATOM 847 O O . ASP A 1 110 ? -5.411 5.919 -7.206 1.00 96.44 110 ASP A O 1
ATOM 851 N N . TRP A 1 111 ? -3.339 5.839 -6.368 1.00 97.94 111 TRP A N 1
ATOM 852 C CA . TRP A 1 111 ? -3.552 4.586 -5.645 1.00 97.94 111 TRP A CA 1
ATOM 853 C C . TRP A 1 111 ? -4.181 4.864 -4.283 1.00 97.94 111 TRP A C 1
ATOM 855 O O . TRP A 1 111 ? -3.680 5.675 -3.503 1.00 97.94 111 TRP A O 1
ATOM 865 N N . ARG A 1 112 ? -5.279 4.169 -3.992 1.00 98.12 112 ARG A N 1
ATOM 866 C CA . ARG A 1 112 ? -6.053 4.307 -2.761 1.00 98.12 112 ARG A CA 1
ATOM 867 C C . ARG A 1 112 ? -6.126 2.984 -2.022 1.00 98.12 112 ARG A C 1
ATOM 869 O O . ARG A 1 112 ? -6.296 1.937 -2.641 1.00 98.12 112 ARG A O 1
ATOM 876 N N . PHE A 1 113 ? -6.000 3.045 -0.705 1.00 97.88 113 PHE A N 1
ATOM 877 C CA . PHE A 1 113 ? -6.178 1.902 0.177 1.00 97.88 113 PHE A CA 1
ATOM 878 C C . PHE A 1 113 ? -7.643 1.477 0.204 1.00 97.88 113 PHE A C 1
ATOM 880 O O . PHE A 1 113 ? -8.521 2.295 0.464 1.00 97.88 113 PHE A O 1
ATOM 887 N N . ASP A 1 114 ? -7.889 0.197 -0.047 1.00 96.81 114 ASP A N 1
ATOM 888 C CA . ASP A 1 114 ? -9.232 -0.370 -0.179 1.00 96.81 114 ASP A CA 1
ATOM 889 C C . ASP A 1 114 ? -9.531 -1.434 0.891 1.00 96.81 114 ASP A C 1
ATOM 891 O O . ASP A 1 114 ? -10.494 -2.188 0.789 1.00 96.81 114 ASP A O 1
ATOM 895 N N . GLY A 1 115 ? -8.710 -1.489 1.941 1.00 94.75 115 GLY A N 1
ATOM 896 C CA . GLY A 1 115 ? -8.904 -2.397 3.066 1.00 94.75 115 GLY A CA 1
ATOM 897 C C . GLY A 1 115 ? -8.168 -3.737 2.948 1.00 94.75 115 GLY A C 1
ATOM 898 O O . GLY A 1 115 ? -7.430 -3.994 1.988 1.00 94.75 115 GLY A O 1
ATOM 899 N N . PRO A 1 116 ? -8.312 -4.595 3.972 1.00 94.56 116 PRO A N 1
ATOM 900 C CA . PRO A 1 116 ? -7.798 -5.957 3.954 1.00 94.56 116 PRO A CA 1
ATOM 901 C C . PRO A 1 116 ? -8.631 -6.848 3.024 1.00 94.56 116 PRO A C 1
ATOM 903 O O . PRO A 1 116 ? -9.856 -6.833 3.068 1.00 94.56 116 PRO A O 1
ATOM 906 N N . VAL A 1 117 ? -7.958 -7.671 2.222 1.00 94.25 117 VAL A N 1
ATOM 907 C CA . VAL A 1 117 ? -8.586 -8.647 1.306 1.00 94.25 117 VAL A CA 1
ATOM 908 C C . VAL A 1 117 ? -8.233 -10.086 1.616 1.00 94.25 117 VAL A C 1
ATOM 910 O O . VAL A 1 117 ? -8.748 -11.014 1.004 1.00 94.25 117 VAL A O 1
ATOM 913 N N . GLY A 1 118 ? -7.334 -10.305 2.562 1.00 92.38 118 GLY A N 1
ATOM 914 C CA . GLY A 1 118 ? -7.082 -11.633 3.074 1.00 92.38 118 GLY A CA 1
ATOM 915 C C . GLY A 1 118 ? -5.982 -11.633 4.103 1.00 92.38 118 GLY A C 1
ATOM 916 O O . GLY A 1 118 ? -5.575 -10.592 4.618 1.00 92.38 118 GLY A O 1
ATOM 917 N N . ILE A 1 119 ? -5.511 -12.831 4.405 1.00 91.31 119 ILE A N 1
ATOM 918 C CA . ILE A 1 119 ? -4.485 -13.077 5.405 1.00 91.31 119 ILE A CA 1
ATOM 919 C C . ILE A 1 119 ? -3.427 -13.977 4.777 1.00 91.31 119 ILE A C 1
ATOM 921 O O . ILE A 1 119 ? -3.739 -15.010 4.178 1.00 91.31 119 ILE A O 1
ATOM 925 N N . LEU A 1 120 ? -2.163 -13.597 4.930 1.00 88.75 120 LEU A N 1
ATOM 926 C CA . LEU A 1 120 ? -1.051 -14.511 4.744 1.00 88.75 120 LEU A CA 1
ATOM 927 C C . LEU A 1 120 ? -1.051 -15.471 5.936 1.00 88.75 120 LEU A C 1
ATOM 929 O O . LEU A 1 120 ? -0.993 -15.029 7.079 1.00 88.75 120 LEU A O 1
ATOM 933 N N . ARG A 1 121 ? -1.155 -16.776 5.698 1.00 86.06 121 ARG A N 1
ATOM 934 C CA . ARG A 1 121 ? -0.999 -17.821 6.717 1.00 86.06 121 ARG A CA 1
ATOM 935 C C . ARG A 1 121 ? 0.428 -18.374 6.701 1.00 86.06 121 ARG A C 1
ATOM 937 O O . ARG A 1 121 ? 1.230 -18.088 5.808 1.00 86.06 121 ARG A O 1
ATOM 944 N N . GLY A 1 122 ? 0.757 -19.180 7.713 1.00 78.44 122 GLY A N 1
ATOM 945 C CA . GLY A 1 122 ? 2.034 -19.891 7.771 1.00 78.44 122 GLY A CA 1
ATOM 946 C C . GLY A 1 122 ? 2.295 -20.679 6.481 1.00 78.44 122 GLY A C 1
ATOM 947 O O . GLY A 1 122 ? 1.358 -21.137 5.833 1.00 78.44 122 GLY A O 1
ATOM 948 N N . ARG A 1 123 ? 3.574 -20.825 6.109 1.00 76.56 123 ARG A N 1
ATOM 949 C CA . ARG A 1 123 ? 4.025 -21.431 4.835 1.00 76.56 123 ARG A CA 1
ATOM 950 C C . ARG A 1 123 ? 3.678 -20.629 3.569 1.00 76.56 123 ARG A C 1
ATOM 952 O O . ARG A 1 123 ? 3.754 -21.174 2.475 1.00 76.56 123 ARG A O 1
ATOM 959 N N . GLY A 1 124 ? 3.342 -19.344 3.698 1.00 75.38 124 GLY A N 1
ATOM 960 C CA . GLY A 1 124 ? 3.163 -18.446 2.552 1.00 75.38 124 GLY A CA 1
ATOM 961 C C . GLY A 1 124 ? 1.812 -18.580 1.844 1.00 75.38 124 GLY A C 1
ATOM 962 O O . GLY A 1 124 ? 1.658 -18.105 0.723 1.00 75.38 124 GLY A O 1
ATOM 963 N N . GLN A 1 125 ? 0.830 -19.227 2.474 1.00 82.56 125 GLN A N 1
ATOM 964 C CA . GLN A 1 125 ? -0.489 -19.418 1.880 1.00 82.56 125 GLN A CA 1
ATOM 965 C C . GLN A 1 125 ? -1.331 -18.145 2.019 1.00 82.56 125 GLN A C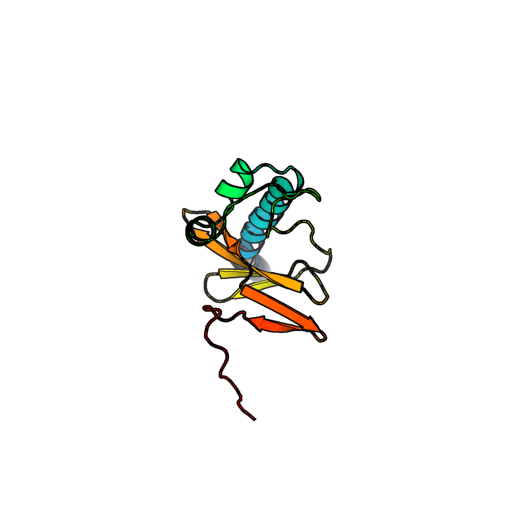 1
ATOM 967 O O . GLN A 1 125 ? -1.651 -17.732 3.132 1.00 82.56 125 GLN A O 1
ATOM 972 N N . PHE A 1 126 ? -1.720 -17.543 0.898 1.00 85.25 126 PHE A N 1
ATOM 973 C CA . PHE A 1 126 ? -2.707 -16.466 0.879 1.00 85.25 126 PHE A CA 1
ATOM 974 C C . PHE A 1 126 ? -4.120 -17.045 0.974 1.00 85.25 126 PHE A C 1
ATOM 976 O O . PHE A 1 126 ? -4.513 -17.865 0.145 1.00 85.25 126 PHE A O 1
ATOM 983 N N . VAL A 1 127 ? -4.884 -16.608 1.974 1.00 85.69 127 VAL A N 1
ATOM 984 C CA . VAL A 1 127 ? -6.315 -16.902 2.098 1.00 85.69 127 VAL A CA 1
ATOM 985 C C . VAL A 1 127 ? -7.077 -15.599 1.920 1.00 85.69 127 VAL A C 1
ATOM 987 O O . VAL A 1 127 ? -6.945 -14.699 2.751 1.00 85.69 127 VAL A O 1
ATOM 990 N N . ARG A 1 128 ? -7.845 -15.486 0.832 1.00 85.44 128 ARG A N 1
ATOM 991 C CA . ARG A 1 128 ? -8.703 -14.325 0.577 1.00 85.44 128 ARG A CA 1
ATOM 992 C C . ARG A 1 128 ? -9.858 -14.326 1.582 1.00 85.44 128 ARG A C 1
ATOM 994 O O . ARG A 1 128 ? -10.421 -15.384 1.859 1.00 85.44 128 ARG A O 1
ATOM 1001 N N . LEU A 1 129 ? -10.179 -13.168 2.148 1.00 80.62 129 LEU A N 1
ATOM 1002 C CA . LEU A 1 129 ? -11.417 -13.000 2.905 1.00 80.62 129 LEU A CA 1
ATOM 1003 C C . LEU A 1 129 ? -12.583 -13.086 1.910 1.00 80.62 129 LEU A C 1
ATOM 1005 O O . LEU A 1 129 ? -12.458 -12.549 0.806 1.00 80.62 129 LEU A O 1
ATOM 1009 N N . PRO A 1 130 ? -13.680 -13.783 2.244 1.00 66.38 130 PRO A N 1
ATOM 1010 C CA . PRO A 1 130 ? -14.867 -13.750 1.407 1.00 66.38 130 PRO A CA 1
ATOM 1011 C C . PRO A 1 130 ? -15.358 -12.303 1.311 1.00 66.38 130 PRO A C 1
ATOM 1013 O O . PRO A 1 130 ? -15.350 -11.575 2.303 1.00 66.38 130 PRO A O 1
ATOM 1016 N N . ASP A 1 131 ? -15.816 -11.901 0.125 1.00 58.03 131 ASP A N 1
ATOM 1017 C CA . ASP A 1 131 ? -16.363 -10.558 -0.115 1.00 58.03 131 ASP A CA 1
ATOM 1018 C C . ASP A 1 131 ? -17.630 -10.279 0.736 1.00 58.03 131 ASP A C 1
ATOM 1020 O O . ASP A 1 131 ? -18.114 -9.149 0.774 1.00 58.03 131 ASP A O 1
ATOM 1024 N N . ASN A 1 132 ? -18.153 -11.298 1.443 1.00 44.72 132 ASN A N 1
ATOM 1025 C CA . ASN A 1 132 ? -19.308 -11.240 2.335 1.00 44.72 132 ASN A CA 1
ATOM 1026 C C . ASN A 1 132 ? -19.133 -12.177 3.565 1.00 44.72 132 ASN A C 1
ATOM 1028 O O . ASN A 1 132 ? -18.939 -13.382 3.367 1.00 44.72 132 ASN A O 1
ATOM 1032 N N . PRO A 1 133 ? -19.236 -11.692 4.823 1.00 42.50 133 PRO A N 1
ATOM 1033 C CA . PRO A 1 133 ? -19.131 -12.531 6.027 1.00 42.50 133 PRO A CA 1
ATOM 1034 C C . PRO A 1 133 ? -20.246 -13.587 6.198 1.00 42.50 133 PRO A C 1
ATOM 1036 O O . PRO A 1 133 ? -20.134 -14.429 7.079 1.00 42.50 133 PRO A O 1
ATOM 1039 N N . GLU A 1 134 ? -21.289 -13.605 5.360 1.00 40.25 134 GLU A N 1
ATOM 1040 C CA . GLU A 1 134 ? -22.413 -14.565 5.446 1.00 40.25 134 GLU A CA 1
ATOM 1041 C C . GLU A 1 134 ? -22.264 -15.837 4.588 1.00 40.25 134 GLU A C 1
ATOM 1043 O O . GLU A 1 134 ? -23.223 -16.579 4.391 1.00 40.25 134 GLU A O 1
ATOM 1048 N N . SER A 1 135 ? -21.075 -16.125 4.061 1.00 40.75 135 SER A N 1
ATOM 1049 C CA . SER A 1 135 ? -20.853 -17.298 3.200 1.00 40.75 135 SER A CA 1
ATOM 1050 C C . SER A 1 135 ? -19.877 -18.311 3.799 1.00 40.75 135 SER A C 1
ATOM 1052 O O . SER A 1 135 ? -18.971 -18.797 3.129 1.00 40.75 135 SER A O 1
ATOM 1054 N N . GLU A 1 136 ? -20.082 -18.677 5.065 1.00 36.31 136 GLU A N 1
ATOM 1055 C CA . GLU A 1 136 ? -19.640 -19.989 5.546 1.00 36.31 136 GLU A CA 1
ATOM 1056 C C . GLU A 1 136 ? -20.733 -21.025 5.236 1.00 36.31 136 GLU A C 1
ATOM 1058 O O . GLU A 1 136 ? -21.868 -20.872 5.697 1.00 36.31 136 GLU A O 1
ATOM 1063 N N . PRO A 1 137 ? -20.451 -22.100 4.475 1.00 39.25 137 PRO A N 1
ATOM 1064 C CA . PRO A 1 137 ? -21.334 -23.250 4.477 1.00 39.25 137 PRO A CA 1
ATOM 1065 C C . PRO A 1 137 ? -21.280 -23.863 5.875 1.00 39.25 137 PRO A C 1
ATOM 1067 O O . PRO A 1 137 ? -20.251 -24.389 6.297 1.00 39.25 137 PRO A O 1
ATOM 1070 N N . VAL A 1 138 ? -22.404 -23.791 6.586 1.00 42.75 138 VAL A N 1
ATOM 1071 C CA . VAL A 1 138 ? -22.644 -24.531 7.823 1.00 42.75 138 VAL A CA 1
ATOM 1072 C C . VAL A 1 138 ? -22.396 -26.013 7.529 1.00 42.75 138 VAL A C 1
ATOM 1074 O O . VAL A 1 138 ? -23.230 -26.696 6.938 1.00 42.75 138 VAL A O 1
ATOM 1077 N N . HIS A 1 139 ? -21.227 -26.524 7.909 1.00 44.31 139 HIS A N 1
ATOM 1078 C CA . HIS A 1 139 ? -21.056 -27.953 8.121 1.00 44.31 139 HIS A CA 1
ATOM 1079 C C . HIS A 1 139 ? -21.754 -28.281 9.437 1.00 44.31 139 HIS A C 1
ATOM 1081 O O . HIS A 1 139 ? -21.181 -28.160 10.518 1.00 44.31 139 HIS A O 1
ATOM 1087 N N . SER A 1 140 ? -23.039 -28.619 9.329 1.00 36.59 140 SER A N 1
ATOM 1088 C CA . SER A 1 140 ? -23.740 -29.343 10.382 1.00 36.59 140 SER A CA 1
ATOM 1089 C C . SER A 1 140 ? -23.165 -30.766 10.486 1.00 36.59 140 SER A C 1
ATOM 1091 O O . SER A 1 140 ? -22.762 -31.314 9.457 1.00 36.59 140 SER A O 1
ATOM 1093 N N . PRO A 1 141 ? -23.078 -31.314 11.712 1.00 54.50 141 PRO A N 1
ATOM 1094 C CA . PRO A 1 141 ? -22.422 -32.587 12.018 1.00 54.50 141 PRO A CA 1
ATOM 1095 C C . PRO A 1 141 ? -23.090 -33.809 11.380 1.00 54.50 141 PRO A C 1
ATOM 1097 O O . PRO A 1 141 ? -24.319 -33.764 11.141 1.00 54.50 141 PRO A O 1
#

Sequence (141 aa):
WLLTAIAVAAALGLILAFTIVRTAPVRRALCAYTALLGAANRQDVDAARRLCSIRYLQTHELTPADEGGLVGLPRNIHPNFHAWHDGPNILVCPTNRVGPIYQFVFERGDWRFDGPVGILRGRGQFVRLPDNPESEPVHSP

=== Feature glossary ===
Legend for the data blocks above and below:

— What the protein is —

Sequence gives the chain of amino acids in standard one-letter code (A=alanine, C=cysteine, …, Y=tyrosine), read N→C. It is the only feature that is directly encoded by the gene; all structural features are derived from the folded form of this sequence.

The annotation block draws on four external resources. InterPro: which protein families and domains the sequence belongs to. GO: standardized terms for what the protein does, what process it participates in, and where in the cell it acts. CATH: which structural fold it has in the CATH hierarchy. Organism: the species of origin.

— Where its atoms are —

Atomic coordinates in PDBx/mmCIF format — the same representation the Protein Data Bank distributes. Each line of the _atom_site loop places one backbone atom in Cartesian space (units: ångströms, origin: arbitrary).

Six rendered views show the 3D structure from the faces of a cube — i.e. along ±x, ±y, ±z. Rendering representation is drawn randomly per protein from cartoon (secondary-structure ribbons), sticks (backbone bonds), or molecular surface; coloring is either N→C rainbow (blue at the N-terminus through red at the C-terminus) or one color per chain.

— Local backbone conformation —

DSSP 8-state secondary structure assigns each residue one of H (α-helix), G (3₁₀-helix), I (π-helix), E (extended β-strand), B (isolated β-bridge), T (hydrogen-bonded turn), S (bend), or '-' (coil). The assignment is computed from backbone hydrogen-bond geometry via the Kabsch–Sander algorithm.

P-SEA three-state annotation labels each residue as helix, strand, or coil based purely on the geometry of the Cα trace. It serves as a fallback when the full backbone (and thus DSSP) is unavailable.

φ (phi) and ψ (psi) are the two rotatable backbone dihedrals per residue: φ is the C(i-1)–N–Cα–C torsion, ψ is the N–Cα–C–N(i+1) torsion, both in degrees on (−180°, 180°]. α-helical residues cluster near (−60°, −45°); β-strand residues near (−120°, +130°). A Ramachandran plot is simply a scatter of (φ, ψ) for every residue.

— Global shape and packing —

Radius of gyration (Rg) is the root-mean-square distance of Cα atoms from their centroid — a single number for overall size and compactness. A globular domain of N residues has Rg ≈ 2.2·N^0.38 Å; an extended or disordered chain has a much larger Rg. The Cα contact count is the number of residue pairs whose Cα atoms are within 8 Å and are more than four positions apart in sequence — a standard proxy for tertiary packing 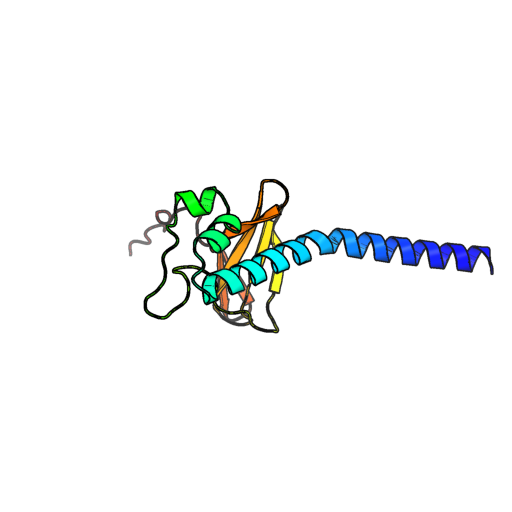density. The bounding box is the smallest axis-aligned box enclosing all Cα atoms.

Accessible surface area quantifies burial. A residue with SASA near zero is packed into the hydrophobic core; one with SASA >100 Å² sits on the surface. Computed here via the Shrake–Rupley numerical algorithm with a 1.4 Å probe.

The contact map is a binary N×N matrix image: pixel (i, j) is dark where Cα_i and Cα_j are within 8 Å and |i−j|>4. Because the |i−j|>4 filter removes local helical contacts, off-diagonal stripes parallel to the main diagonal indicate parallel β-sheets; stripes perpendicular to it indicate antiparallel β-sheets. The Ramachandran plot scatters every residue's (φ, ψ) pair against the sterically allowed regions. The PAE heatmap renders the predicted-aligned-error matrix.

— Structural neighborhood —

A 3Di character summarizes, for each residue, the relative orientation of the Cα frame of its nearest spatial neighbor. Because it encodes fold topology rather than chemistry, 3Di alignments detect remote structural similarity that sequence alignment misses.

Structural nearest neighbors (via Foldseek easy-search vs the PDB). Reported per hit: target PDB id, E-value, and alignment TM-score. A TM-score above ~0.5 is the conventional threshold for 'same fold'.

— Confidence and disorder —

For AlphaFold models, the B-factor field carries pLDDT — the model's own estimate of local accuracy on a 0–100 scale. Regions with pLDDT<50 should be treated as essentially unmodeled; they often correspond to intrinsically disordered segments.

B-factor (Debye–Waller factor) reflects atomic displacement in the crystal lattice. It is an experimental observable (units Å²), not a prediction; low values mean the atom is pinned down, high values mean it moves or is heterogeneous across the crystal.

Predicted Aligned Error (PAE) is an AlphaFold confidence matrix: entry (i, j) is the expected error in the position of residue j, in ångströms, when the prediction is superimposed on the true structure at residue i. Low PAE within a block of residues means that block is internally rigid and well-predicted; high PAE between two blocks means their relative placement is uncertain even if each block individually is confident.